Protein AF-A0A090VP79-F1 (afdb_monomer_lite)

Secondary structure (DSSP, 8-state):
--HHHHHHHHHHHHHHHHHIIIIIHHHHH-GGGGSSTTHHHHHHHHHHHHHHHHHHHHHHHHHHHHHHH--

Sequence (71 aa):
MLVPAFFLVNVFVNAIYTEINTNFWTNLFGTDFGQGFFAPVVQLGSVGFIVFLKFKLYKRATSFTLRLFTS

Structure (mmCIF, N/CA/C/O backbone):
data_AF-A0A090VP79-F1
#
_entry.id   AF-A0A090VP79-F1
#
loop_
_atom_site.group_PDB
_atom_site.id
_atom_site.type_symbol
_atom_site.label_atom_id
_atom_site.label_alt_id
_atom_site.label_comp_id
_atom_site.label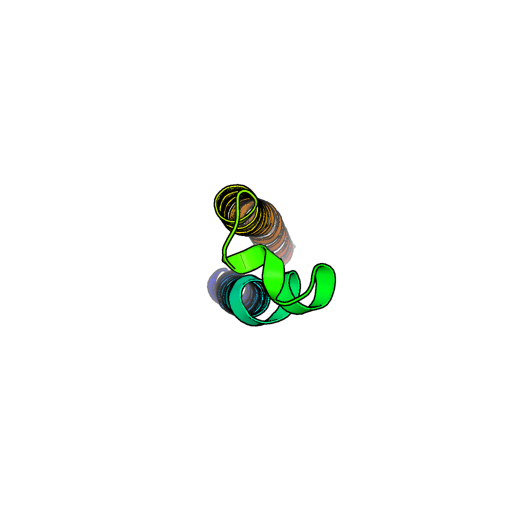_asym_id
_atom_site.label_entity_id
_atom_site.label_seq_id
_atom_site.pdbx_PDB_ins_code
_atom_site.Cartn_x
_atom_site.Cartn_y
_atom_site.Cartn_z
_atom_site.occupancy
_atom_site.B_iso_or_equiv
_atom_site.auth_seq_id
_atom_site.auth_comp_id
_atom_site.auth_asym_id
_atom_site.auth_atom_id
_atom_site.pdbx_PDB_model_num
ATOM 1 N N . MET A 1 1 ? -13.450 -4.133 19.803 1.00 55.66 1 MET A N 1
ATOM 2 C CA . MET A 1 1 ? -12.969 -4.773 18.558 1.00 55.66 1 MET A CA 1
ATOM 3 C C . MET A 1 1 ? -12.181 -3.769 17.712 1.00 55.66 1 MET A C 1
ATOM 5 O O . MET A 1 1 ? -12.642 -3.369 16.654 1.00 55.66 1 MET A O 1
ATOM 9 N N . LEU A 1 2 ? -10.985 -3.356 18.156 1.00 59.31 2 LEU A N 1
ATOM 10 C CA . LEU A 1 2 ? -10.039 -2.642 17.278 1.00 59.31 2 LEU A CA 1
ATOM 11 C C . LEU A 1 2 ? -9.559 -3.570 16.146 1.00 59.31 2 LEU A C 1
ATOM 13 O O . LEU A 1 2 ? -9.499 -3.193 14.983 1.00 59.31 2 LEU A O 1
ATOM 17 N N . VAL A 1 3 ? -9.265 -4.819 16.501 1.00 65.62 3 VAL A N 1
ATOM 18 C CA . VAL A 1 3 ? -8.527 -5.782 15.674 1.00 65.62 3 VAL A CA 1
ATOM 19 C C . VAL A 1 3 ? -9.123 -6.039 14.277 1.00 65.62 3 VAL A C 1
ATOM 21 O O . VAL A 1 3 ? -8.351 -6.005 13.318 1.00 65.62 3 VAL A O 1
ATOM 24 N N . PRO A 1 4 ? -10.448 -6.228 14.091 1.00 76.44 4 PRO A N 1
ATOM 25 C CA . PRO A 1 4 ? -10.991 -6.585 12.777 1.00 76.44 4 PRO A CA 1
ATOM 26 C C . PRO A 1 4 ? -10.824 -5.471 11.737 1.00 76.44 4 PRO A C 1
ATOM 28 O O . PRO A 1 4 ? -10.483 -5.738 10.588 1.00 76.44 4 PRO A O 1
ATOM 31 N N . ALA A 1 5 ? -11.005 -4.208 12.139 1.00 79.94 5 ALA A N 1
ATOM 32 C CA . ALA A 1 5 ? -10.893 -3.071 11.228 1.00 79.94 5 ALA A CA 1
ATOM 33 C C . ALA A 1 5 ? -9.437 -2.829 10.794 1.00 79.94 5 ALA A C 1
ATOM 35 O O . ALA A 1 5 ? -9.175 -2.613 9.612 1.00 79.94 5 ALA A O 1
ATOM 36 N N . PHE A 1 6 ? -8.475 -2.920 11.720 1.00 84.06 6 PHE A N 1
ATOM 37 C CA . PHE A 1 6 ? -7.053 -2.777 11.382 1.00 84.06 6 PHE A CA 1
ATOM 38 C C . PHE A 1 6 ? -6.528 -3.939 10.538 1.00 84.06 6 PHE A C 1
ATOM 40 O O . PHE A 1 6 ? -5.701 -3.720 9.652 1.00 84.06 6 PHE A O 1
ATOM 47 N N . PHE A 1 7 ? -7.037 -5.152 10.763 1.00 87.19 7 PHE A N 1
ATOM 48 C CA . PHE A 1 7 ? -6.722 -6.309 9.932 1.00 87.19 7 PHE A CA 1
ATOM 49 C C . PHE A 1 7 ? -7.138 -6.086 8.472 1.00 87.19 7 PHE A C 1
ATOM 51 O O . PHE A 1 7 ? -6.312 -6.238 7.572 1.00 87.19 7 PHE A O 1
ATOM 58 N N . LEU A 1 8 ? -8.379 -5.645 8.238 1.00 86.50 8 LEU A N 1
ATOM 59 C CA . LEU A 1 8 ? -8.880 -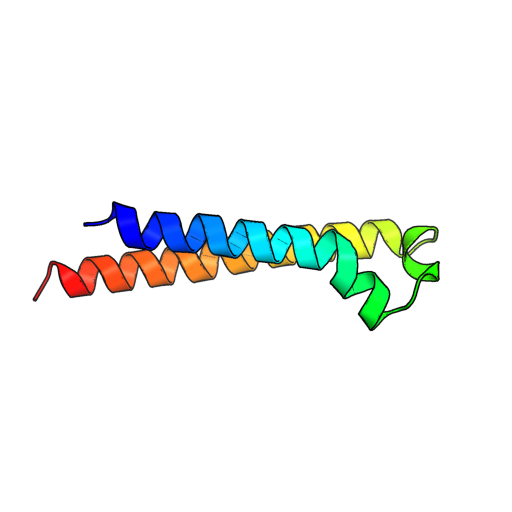5.366 6.889 1.00 86.50 8 LEU A CA 1
ATOM 60 C C . LEU A 1 8 ? -8.080 -4.266 6.191 1.00 86.50 8 LEU A C 1
ATOM 62 O O . LEU A 1 8 ? -7.759 -4.404 5.014 1.00 86.50 8 LEU A O 1
ATOM 66 N N . VAL A 1 9 ? -7.700 -3.206 6.913 1.00 87.12 9 VAL A N 1
ATOM 67 C CA . VAL A 1 9 ? -6.828 -2.164 6.353 1.00 87.12 9 VAL A CA 1
ATOM 68 C C . VAL A 1 9 ? -5.480 -2.747 5.927 1.00 87.12 9 VAL A C 1
ATOM 70 O O . VAL A 1 9 ? -4.998 -2.415 4.848 1.00 87.12 9 VAL A O 1
ATOM 73 N N . ASN A 1 10 ? -4.879 -3.627 6.729 1.00 87.88 10 ASN A N 1
ATOM 74 C CA . ASN A 1 10 ? -3.584 -4.220 6.404 1.00 87.88 10 ASN A CA 1
ATOM 75 C C . ASN A 1 10 ? -3.651 -5.143 5.176 1.00 87.88 10 ASN A C 1
ATOM 77 O O . ASN A 1 10 ? -2.828 -5.019 4.273 1.00 87.88 10 ASN A O 1
ATOM 81 N N . VAL A 1 11 ? -4.656 -6.023 5.112 1.00 89.75 11 VAL A N 1
ATOM 82 C CA . VAL A 1 11 ? -4.876 -6.912 3.957 1.00 89.75 11 VAL A CA 1
ATOM 83 C C . VAL A 1 11 ? -5.149 -6.099 2.691 1.00 89.75 11 VAL A C 1
ATOM 85 O O . VAL A 1 11 ? -4.553 -6.364 1.650 1.00 89.75 11 VAL A O 1
ATOM 88 N N . PHE A 1 12 ? -5.993 -5.069 2.788 1.00 90.31 12 PHE A N 1
ATOM 89 C CA . PHE A 1 12 ? -6.326 -4.199 1.662 1.00 90.31 12 PHE A CA 1
ATOM 90 C C . PHE A 1 12 ? -5.108 -3.434 1.131 1.00 90.31 12 PHE A C 1
ATOM 92 O O . PHE A 1 12 ? -4.864 -3.419 -0.072 1.00 90.31 12 PHE A O 1
ATOM 99 N N . VAL A 1 13 ? -4.314 -2.826 2.019 1.00 90.56 13 VAL A N 1
ATOM 100 C CA . VAL A 1 13 ? -3.080 -2.118 1.637 1.00 90.56 13 VAL A CA 1
ATOM 101 C C . VAL A 1 13 ? -2.093 -3.077 0.974 1.00 90.56 13 VAL A C 1
ATOM 103 O O . VAL A 1 13 ? -1.490 -2.716 -0.029 1.00 90.56 13 VAL A O 1
ATOM 106 N N . ASN A 1 14 ? -1.959 -4.305 1.479 1.00 90.44 14 ASN A N 1
ATOM 107 C CA . ASN A 1 14 ? -1.074 -5.296 0.873 1.00 90.44 14 ASN A CA 1
ATOM 108 C C . ASN A 1 14 ? -1.525 -5.688 -0.544 1.00 90.44 14 ASN A C 1
ATOM 110 O O . ASN A 1 14 ? -0.712 -5.692 -1.461 1.00 90.44 14 ASN A O 1
ATOM 114 N N . ALA A 1 15 ? -2.823 -5.936 -0.745 1.00 90.81 15 ALA A N 1
ATOM 115 C CA . ALA A 1 15 ? -3.373 -6.253 -2.064 1.00 90.81 15 ALA A CA 1
ATOM 116 C C . ALA A 1 15 ? -3.173 -5.104 -3.071 1.00 90.81 15 ALA A C 1
ATOM 118 O O . ALA A 1 15 ? -2.742 -5.334 -4.199 1.00 90.81 15 ALA A O 1
ATOM 119 N N . ILE A 1 16 ? -3.416 -3.859 -2.644 1.00 91.12 16 ILE A N 1
ATOM 120 C CA . ILE A 1 16 ? -3.169 -2.658 -3.456 1.00 91.12 16 ILE A CA 1
ATOM 121 C C . ILE A 1 16 ? -1.681 -2.535 -3.799 1.00 91.12 16 ILE A C 1
ATOM 123 O O . ILE A 1 16 ? -1.340 -2.226 -4.936 1.00 91.12 16 ILE A O 1
ATOM 127 N N . TYR A 1 17 ? -0.787 -2.761 -2.833 1.00 90.25 17 TYR A N 1
ATOM 128 C CA . TYR A 1 17 ? 0.653 -2.686 -3.067 1.00 90.25 17 TYR A CA 1
ATOM 129 C C . TYR A 1 17 ? 1.098 -3.700 -4.120 1.00 90.25 17 TYR A C 1
ATOM 131 O O . TYR A 1 17 ? 1.840 -3.332 -5.029 1.00 90.25 17 TYR A O 1
ATOM 139 N N . THR A 1 18 ? 0.618 -4.942 -4.040 1.00 91.19 18 THR A N 1
ATOM 140 C CA . THR A 1 18 ? 0.898 -5.952 -5.063 1.00 91.19 18 THR A CA 1
ATOM 141 C C . THR A 1 18 ? 0.436 -5.465 -6.431 1.00 91.19 18 THR A C 1
ATOM 143 O O . THR A 1 18 ? 1.271 -5.371 -7.323 1.00 91.19 18 THR A O 1
ATOM 146 N N . GLU A 1 19 ? -0.820 -5.031 -6.571 1.00 89.62 19 GLU A N 1
ATOM 147 C CA . GLU A 1 19 ? -1.340 -4.623 -7.884 1.00 89.62 19 GLU A CA 1
ATOM 148 C C . GLU A 1 19 ? -0.723 -3.365 -8.463 1.00 89.62 19 GLU A C 1
ATOM 150 O O . GLU A 1 19 ? -0.592 -3.247 -9.684 1.00 89.62 19 GLU A O 1
ATOM 155 N N . ILE A 1 20 ? -0.290 -2.441 -7.610 1.00 88.06 20 ILE A N 1
ATOM 156 C CA . ILE A 1 20 ? 0.444 -1.272 -8.075 1.00 88.06 20 ILE A CA 1
ATOM 157 C C . ILE A 1 20 ? 1.767 -1.694 -8.714 1.00 88.06 20 ILE A C 1
ATOM 159 O O . ILE A 1 20 ? 2.104 -1.202 -9.787 1.00 88.06 20 ILE A O 1
ATOM 163 N N . ASN A 1 21 ? 2.503 -2.615 -8.090 1.00 84.75 21 ASN A N 1
ATOM 164 C CA . ASN A 1 21 ? 3.831 -3.004 -8.565 1.00 84.75 21 ASN A CA 1
ATOM 165 C C . ASN A 1 21 ? 3.800 -3.999 -9.735 1.00 84.75 21 ASN A C 1
AT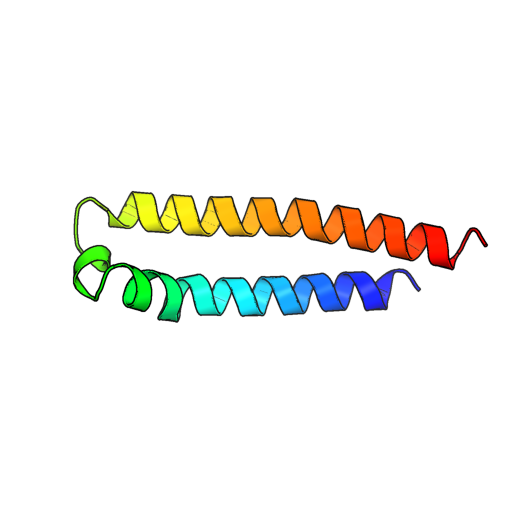OM 167 O O . ASN A 1 21 ? 4.744 -4.019 -10.519 1.00 84.75 21 ASN A O 1
ATOM 171 N N . THR A 1 22 ? 2.754 -4.817 -9.866 1.00 85.56 22 THR A N 1
ATOM 172 C CA . THR A 1 22 ? 2.657 -5.842 -10.921 1.00 85.56 22 THR A CA 1
ATOM 173 C C . THR A 1 22 ? 1.951 -5.336 -12.173 1.00 85.56 22 THR A C 1
ATOM 175 O O . THR A 1 22 ? 2.429 -5.561 -13.283 1.00 85.56 22 THR A O 1
ATOM 178 N N . ASN A 1 23 ? 0.818 -4.652 -12.006 1.00 85.44 23 ASN A N 1
ATOM 179 C CA . ASN A 1 23 ? -0.137 -4.443 -13.093 1.00 85.44 23 ASN A CA 1
ATOM 180 C C . ASN A 1 23 ? -0.406 -2.962 -13.381 1.00 85.44 23 ASN A C 1
ATOM 182 O O . ASN A 1 23 ? -0.520 -2.574 -14.540 1.00 85.44 23 ASN A O 1
ATOM 186 N N . PHE A 1 24 ? -0.499 -2.107 -12.363 1.00 85.69 24 PHE A N 1
ATOM 187 C CA . PHE A 1 24 ? -0.939 -0.714 -12.519 1.00 85.69 24 PHE A CA 1
ATOM 188 C C . PHE A 1 24 ? -0.045 0.113 -13.449 1.00 85.69 24 PHE A C 1
ATOM 190 O O . PHE A 1 24 ? -0.542 0.692 -14.411 1.00 85.69 24 PHE A O 1
ATOM 197 N N . TRP A 1 25 ? 1.266 0.161 -13.196 1.00 81.75 25 TRP A N 1
ATOM 198 C CA . TRP A 1 25 ? 2.179 0.976 -14.009 1.00 81.75 25 TRP A CA 1
ATOM 199 C C . TRP A 1 25 ? 2.326 0.436 -15.429 1.00 81.75 25 TRP A C 1
ATOM 201 O O . TRP A 1 25 ? 2.295 1.216 -16.378 1.00 81.75 25 TRP A O 1
ATOM 211 N N . THR A 1 26 ? 2.392 -0.888 -15.573 1.00 81.19 26 THR A N 1
ATOM 212 C CA . THR A 1 26 ? 2.435 -1.567 -16.873 1.00 81.19 26 THR A CA 1
ATOM 213 C C . THR A 1 26 ? 1.183 -1.282 -17.701 1.00 81.19 26 THR A C 1
ATOM 215 O O . THR A 1 26 ? 1.290 -1.012 -18.891 1.00 81.19 26 THR A O 1
ATOM 218 N N . ASN A 1 27 ? -0.002 -1.273 -17.084 1.00 84.19 27 ASN A N 1
ATOM 219 C CA . ASN A 1 27 ? -1.258 -0.975 -17.776 1.00 84.19 27 ASN A CA 1
ATOM 220 C C . ASN A 1 27 ? -1.451 0.521 -18.067 1.00 84.19 27 ASN A C 1
ATOM 222 O O . ASN A 1 27 ? -2.121 0.868 -19.035 1.00 84.19 27 ASN A O 1
ATOM 226 N N . LEU A 1 28 ? -0.897 1.412 -17.239 1.00 81.81 28 LEU A N 1
ATOM 227 C CA . LEU A 1 28 ? -1.044 2.860 -17.417 1.00 81.81 28 LEU A CA 1
ATOM 228 C C . LEU A 1 28 ? -0.082 3.453 -18.438 1.00 81.81 28 LEU A C 1
ATOM 230 O O . LEU A 1 28 ? -0.450 4.379 -19.155 1.00 81.81 28 LEU A O 1
ATOM 234 N N . PHE A 1 29 ? 1.151 2.958 -18.464 1.00 78.00 29 PHE A N 1
ATOM 235 C CA . PHE A 1 29 ? 2.219 3.557 -19.255 1.00 78.00 29 PHE A CA 1
ATOM 236 C C . PHE A 1 29 ? 2.820 2.582 -20.279 1.00 78.00 29 PHE A C 1
ATOM 238 O O . PHE A 1 29 ? 3.524 3.012 -21.185 1.00 78.00 29 PHE A O 1
ATOM 245 N N . GLY A 1 30 ? 2.502 1.287 -20.207 1.00 72.38 30 GLY A N 1
ATOM 246 C CA . GLY A 1 30 ? 3.089 0.262 -21.070 1.00 72.38 30 GLY A CA 1
ATOM 247 C C . GLY A 1 30 ? 4.397 -0.311 -20.512 1.00 72.38 30 GLY A C 1
ATOM 248 O O . GLY A 1 30 ? 4.940 0.148 -19.505 1.00 72.38 30 GLY A O 1
ATOM 249 N N . THR A 1 31 ? 4.910 -1.349 -21.171 1.00 67.19 31 THR A N 1
ATOM 250 C CA . THR A 1 31 ? 6.050 -2.171 -20.723 1.00 67.19 31 THR A CA 1
ATOM 251 C C . THR A 1 31 ? 7.401 -1.442 -20.667 1.00 67.19 31 THR A C 1
ATOM 253 O O . THR A 1 31 ? 8.306 -1.906 -19.976 1.00 67.19 31 THR A O 1
ATOM 256 N N . ASP A 1 32 ? 7.547 -0.284 -21.319 1.00 62.72 32 ASP A N 1
ATOM 257 C CA . ASP A 1 32 ? 8.838 0.411 -21.475 1.00 62.72 32 ASP A CA 1
ATOM 258 C C . ASP A 1 32 ? 9.206 1.364 -20.319 1.00 62.72 32 ASP A C 1
ATOM 260 O O . ASP A 1 32 ? 10.341 1.836 -20.221 1.00 62.72 32 ASP A O 1
ATOM 264 N N . PHE A 1 33 ? 8.288 1.622 -19.382 1.00 63.03 33 PHE A N 1
ATOM 265 C CA . PHE A 1 33 ? 8.537 2.526 -18.245 1.00 63.03 33 PHE A CA 1
ATOM 266 C C . PHE A 1 33 ? 9.319 1.874 -17.093 1.00 63.03 33 PHE A C 1
ATOM 268 O O . PHE A 1 33 ? 9.763 2.570 -16.178 1.00 63.03 33 PHE A O 1
ATOM 275 N N . GLY A 1 34 ? 9.531 0.555 -17.149 1.00 59.09 34 GLY A N 1
ATOM 276 C CA . GLY A 1 34 ? 10.272 -0.209 -16.142 1.00 59.09 34 GLY A CA 1
ATOM 277 C C . GLY A 1 34 ? 11.798 -0.195 -16.294 1.00 59.09 34 GLY A C 1
ATOM 278 O O . GLY A 1 34 ? 12.481 -0.626 -15.369 1.00 59.09 34 GLY A O 1
ATOM 279 N N . GLN A 1 35 ? 12.349 0.279 -17.422 1.00 62.03 35 GLN A N 1
ATOM 280 C CA . GLN A 1 35 ? 13.787 0.136 -17.731 1.00 62.03 35 GLN A CA 1
ATOM 281 C C . GLN A 1 35 ? 14.551 1.455 -17.962 1.00 62.03 35 GLN A C 1
ATOM 283 O O . GLN A 1 35 ? 15.772 1.434 -18.100 1.00 62.03 35 GLN A O 1
ATOM 288 N N . GLY A 1 36 ? 13.870 2.608 -17.972 1.00 69.38 36 GLY A N 1
ATOM 289 C CA . GLY A 1 36 ? 14.476 3.922 -18.243 1.00 69.38 36 GLY A CA 1
ATOM 290 C C . GLY A 1 36 ? 14.457 4.906 -17.063 1.00 69.38 36 GLY A C 1
ATOM 291 O O . GLY A 1 36 ? 14.120 4.554 -15.935 1.00 69.38 36 GLY A O 1
ATOM 292 N N . PHE A 1 37 ? 14.757 6.181 -17.350 1.00 66.62 37 PHE A N 1
ATOM 293 C CA . PHE A 1 37 ? 14.768 7.338 -16.426 1.00 66.62 37 PHE A CA 1
ATOM 294 C C . PHE A 1 37 ? 13.552 7.439 -15.475 1.00 66.62 37 PHE A C 1
ATOM 296 O O . PHE A 1 37 ? 13.650 8.019 -14.396 1.00 66.62 37 PHE A O 1
ATOM 303 N N . PHE A 1 38 ? 12.411 6.850 -15.843 1.00 71.38 38 PHE A N 1
ATOM 304 C CA . PHE A 1 38 ? 11.169 6.866 -15.068 1.00 71.38 38 PHE A CA 1
ATOM 305 C C . PHE A 1 38 ? 11.075 5.796 -13.969 1.00 71.38 38 PHE A C 1
ATOM 307 O O . PHE A 1 38 ? 10.248 5.949 -13.071 1.00 71.38 38 PHE A O 1
ATOM 314 N N . ALA A 1 39 ? 11.928 4.766 -13.966 1.00 78.44 39 ALA A N 1
ATOM 315 C CA . ALA A 1 39 ? 11.943 3.724 -12.933 1.00 78.44 39 ALA A CA 1
ATOM 316 C C . ALA A 1 39 ? 12.009 4.269 -11.484 1.00 78.44 39 ALA A C 1
ATOM 318 O O . ALA A 1 39 ? 11.181 3.864 -10.660 1.00 78.44 39 ALA A O 1
ATOM 319 N N . PRO A 1 40 ? 12.899 5.227 -11.141 1.00 79.94 40 PRO A N 1
ATOM 320 C CA . PRO A 1 40 ? 12.914 5.815 -9.799 1.00 79.94 40 PRO A CA 1
ATOM 321 C C . PRO A 1 40 ? 11.650 6.629 -9.484 1.00 79.94 40 PRO A C 1
ATOM 323 O O . PRO A 1 40 ? 11.192 6.631 -8.344 1.00 79.94 40 PRO A O 1
ATOM 326 N N . VAL A 1 41 ? 11.039 7.281 -10.477 1.00 83.12 41 VAL A N 1
ATOM 327 C CA . VAL A 1 41 ? 9.796 8.053 -10.295 1.00 83.12 41 VAL A CA 1
ATOM 328 C C . VAL A 1 41 ? 8.614 7.123 -10.028 1.00 83.12 41 VAL A C 1
ATOM 330 O O . VAL A 1 41 ? 7.817 7.385 -9.132 1.00 83.12 41 VAL A O 1
ATOM 333 N N . VAL A 1 42 ? 8.529 6.009 -10.755 1.00 83.31 42 VAL A N 1
ATOM 334 C CA . VAL A 1 42 ? 7.514 4.964 -10.571 1.00 83.31 42 VAL A CA 1
ATOM 335 C C . VAL A 1 42 ? 7.635 4.322 -9.189 1.00 83.31 42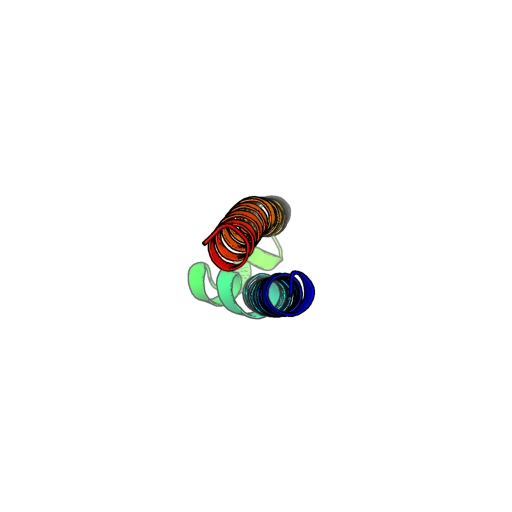 VAL A C 1
ATOM 337 O O . VAL A 1 42 ? 6.631 4.155 -8.492 1.00 83.31 42 VAL A O 1
ATOM 340 N N . GLN A 1 43 ? 8.855 4.019 -8.740 1.00 82.62 43 GLN A N 1
ATOM 341 C CA . GLN A 1 43 ? 9.087 3.495 -7.392 1.00 82.62 43 GLN A CA 1
ATOM 342 C C . GLN A 1 43 ? 8.721 4.508 -6.306 1.00 82.62 43 GLN A C 1
ATOM 344 O O . GLN A 1 43 ? 7.977 4.168 -5.385 1.00 82.62 43 GLN A O 1
ATOM 349 N N . LEU A 1 44 ? 9.182 5.757 -6.416 1.00 86.94 44 LEU A N 1
ATOM 350 C CA . LEU A 1 44 ? 8.844 6.807 -5.451 1.00 86.94 44 LEU A CA 1
ATOM 351 C C . LEU A 1 44 ? 7.341 7.098 -5.432 1.00 86.94 44 LEU A C 1
ATOM 353 O O . LEU A 1 44 ? 6.767 7.262 -4.358 1.00 86.94 44 LEU A O 1
ATOM 357 N N . GLY A 1 45 ? 6.689 7.099 -6.595 1.00 86.56 45 GLY A N 1
ATOM 358 C CA . GLY A 1 45 ? 5.241 7.230 -6.723 1.00 86.56 45 GLY A CA 1
ATOM 359 C C . GLY A 1 45 ? 4.502 6.074 -6.054 1.00 86.56 45 GLY A C 1
ATOM 360 O O . GLY A 1 45 ? 3.582 6.309 -5.277 1.00 86.56 45 GLY A O 1
ATOM 361 N N . SER A 1 46 ? 4.947 4.835 -6.271 1.00 86.38 46 SER A N 1
ATOM 362 C CA . SER A 1 46 ? 4.362 3.635 -5.653 1.00 86.38 46 SER A CA 1
ATOM 363 C C . SER A 1 46 ? 4.493 3.648 -4.131 1.00 86.38 46 SER A C 1
ATOM 365 O O . SER A 1 46 ? 3.509 3.445 -3.417 1.00 86.38 46 SER A O 1
ATOM 367 N N . VAL A 1 47 ? 5.698 3.925 -3.622 1.00 88.81 47 VAL A N 1
ATOM 368 C CA . VAL A 1 47 ? 5.980 3.982 -2.180 1.00 88.81 47 VAL A CA 1
ATOM 369 C C . VAL A 1 47 ? 5.260 5.168 -1.534 1.00 88.81 47 VAL A C 1
ATOM 371 O O . VAL A 1 47 ? 4.606 5.017 -0.503 1.00 88.81 47 VAL A O 1
ATOM 374 N N . GLY A 1 48 ? 5.318 6.350 -2.144 1.00 90.31 48 GLY A N 1
ATOM 375 C CA . GLY A 1 48 ? 4.630 7.537 -1.641 1.00 90.31 48 GLY A CA 1
ATOM 376 C C . GLY A 1 48 ? 3.114 7.348 -1.607 1.00 90.31 48 GLY A C 1
ATOM 377 O O . GLY A 1 48 ? 2.474 7.641 -0.594 1.00 90.31 48 GLY A O 1
ATOM 378 N N . PHE A 1 49 ? 2.539 6.783 -2.670 1.00 90.00 49 PHE A N 1
ATOM 379 C CA . PHE A 1 49 ? 1.110 6.504 -2.750 1.00 90.00 49 PHE A CA 1
ATOM 380 C C . PHE A 1 49 ? 0.667 5.490 -1.696 1.00 90.00 49 PHE A C 1
ATOM 382 O O . PHE A 1 49 ? -0.313 5.743 -0.994 1.00 90.00 49 PHE A O 1
ATOM 389 N N . ILE A 1 50 ? 1.392 4.376 -1.522 1.00 89.81 50 ILE A N 1
ATOM 390 C CA . ILE A 1 50 ? 0.996 3.355 -0.543 1.00 89.81 50 ILE A CA 1
ATOM 391 C C . ILE A 1 50 ? 1.104 3.872 0.892 1.00 89.81 50 ILE A C 1
ATOM 393 O O . ILE A 1 50 ? 0.201 3.632 1.695 1.00 89.81 50 ILE A O 1
ATOM 397 N N . VAL A 1 51 ? 2.150 4.641 1.215 1.00 91.06 51 VAL A N 1
ATOM 398 C CA . VAL A 1 51 ? 2.310 5.265 2.536 1.00 91.06 51 VAL A CA 1
ATOM 399 C C . VAL A 1 51 ? 1.174 6.255 2.792 1.00 91.06 51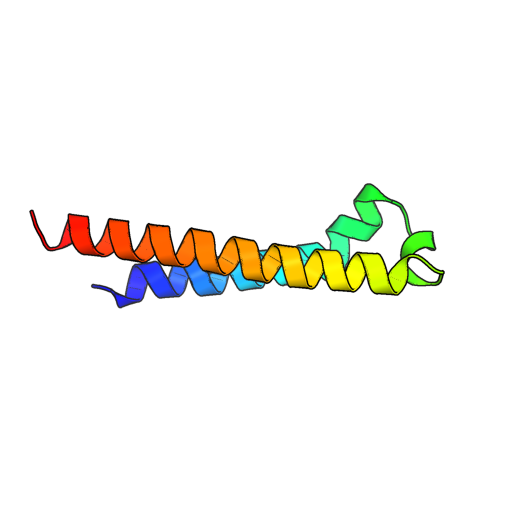 VAL A C 1
ATOM 401 O O . VAL A 1 51 ? 0.526 6.187 3.839 1.00 91.06 51 VAL A O 1
ATOM 404 N N . PHE A 1 52 ? 0.863 7.120 1.824 1.00 92.25 52 PHE A N 1
ATOM 405 C CA . PHE A 1 52 ? -0.262 8.052 1.911 1.00 92.25 52 PHE A CA 1
ATOM 406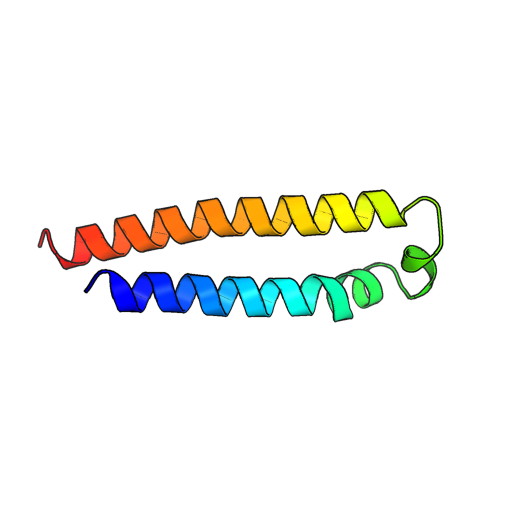 C C . PHE A 1 52 ? -1.601 7.330 2.131 1.00 92.25 52 PHE A C 1
ATOM 408 O O . PHE A 1 52 ? -2.376 7.693 3.025 1.00 92.25 52 PHE A O 1
ATOM 415 N N . LEU A 1 53 ? -1.865 6.276 1.354 1.00 91.00 53 LEU A N 1
ATOM 416 C CA . LEU A 1 53 ? -3.088 5.482 1.460 1.00 91.00 53 LEU A CA 1
ATOM 417 C C . LEU A 1 53 ? -3.197 4.827 2.839 1.00 91.00 53 LEU A C 1
ATOM 419 O O . LEU A 1 53 ? -4.259 4.869 3.464 1.00 91.00 53 LEU A O 1
ATOM 423 N N . LYS A 1 54 ? -2.079 4.289 3.342 1.00 88.69 54 LYS A N 1
ATOM 424 C CA . LYS A 1 54 ? -1.970 3.694 4.672 1.00 88.69 54 LYS A CA 1
ATOM 425 C C . LYS A 1 54 ? -2.380 4.712 5.736 1.00 88.69 54 LYS A C 1
ATOM 427 O O . LYS A 1 54 ? -3.355 4.486 6.446 1.00 88.69 54 LYS A O 1
ATOM 432 N N . PHE A 1 55 ? -1.751 5.884 5.793 1.00 90.56 55 PHE A N 1
ATOM 433 C CA . PHE A 1 55 ? -2.119 6.915 6.776 1.00 90.56 55 PHE A CA 1
ATOM 434 C C . PHE A 1 55 ? -3.609 7.285 6.729 1.00 90.56 55 PHE A C 1
ATOM 436 O O . PHE A 1 55 ? -4.269 7.372 7.770 1.00 90.56 55 PHE A O 1
ATOM 443 N N . LYS A 1 56 ? -4.170 7.450 5.527 1.00 90.62 56 LYS A N 1
ATOM 444 C CA . LYS A 1 56 ? -5.583 7.807 5.348 1.00 90.62 56 LYS A CA 1
ATOM 445 C C . LYS A 1 56 ? -6.537 6.709 5.830 1.00 90.62 56 LYS A C 1
ATOM 447 O O . LYS A 1 56 ? -7.532 7.015 6.492 1.00 90.62 56 LYS A O 1
ATOM 452 N N . LEU A 1 57 ? -6.254 5.447 5.509 1.00 89.44 57 LEU A N 1
ATOM 453 C CA . LEU A 1 57 ? -7.102 4.309 5.874 1.00 89.44 57 LEU A CA 1
ATOM 454 C C . LEU A 1 57 ? -7.018 3.980 7.360 1.00 89.44 57 LEU A C 1
ATOM 456 O O . LEU A 1 57 ? -8.056 3.777 7.987 1.00 89.44 57 LEU A O 1
ATOM 460 N N . TYR A 1 58 ? -5.821 4.013 7.945 1.00 87.31 58 TYR A N 1
ATOM 461 C CA . TYR A 1 58 ? -5.652 3.812 9.384 1.00 87.31 58 TYR A CA 1
ATOM 462 C C . TYR A 1 58 ? -6.396 4.891 10.181 1.00 87.31 58 TYR A C 1
ATOM 464 O O . TYR A 1 58 ? -7.126 4.558 11.110 1.00 87.31 58 TYR A O 1
ATOM 472 N N . LYS A 1 59 ? -6.336 6.167 9.765 1.00 86.81 59 LYS A N 1
ATOM 473 C CA . LYS A 1 59 ? -7.118 7.245 10.400 1.00 86.81 59 LYS A CA 1
ATOM 474 C C . LYS A 1 59 ? -8.627 6.972 10.359 1.00 86.81 59 LYS A C 1
ATOM 476 O O . LYS A 1 59 ? -9.325 7.190 11.350 1.00 86.81 59 LYS A O 1
ATOM 481 N N . ARG A 1 60 ? -9.142 6.487 9.223 1.00 85.38 60 ARG A N 1
ATOM 482 C CA . ARG A 1 60 ? -10.565 6.141 9.070 1.00 85.38 60 ARG A CA 1
ATOM 483 C C . ARG A 1 60 ? -10.961 4.924 9.906 1.00 85.38 60 ARG A C 1
ATOM 485 O O . ARG A 1 60 ? -12.000 4.977 10.555 1.00 85.38 60 ARG A O 1
ATOM 492 N N . ALA A 1 61 ? -10.141 3.877 9.945 1.00 84.88 61 ALA A N 1
ATOM 493 C CA . ALA A 1 61 ? -10.401 2.686 10.753 1.00 84.88 61 ALA A CA 1
ATOM 494 C C . ALA A 1 61 ? -10.402 2.988 12.259 1.00 84.88 61 ALA A C 1
ATOM 496 O O . ALA A 1 61 ? -11.262 2.481 12.984 1.00 84.88 61 ALA A O 1
ATOM 497 N N . THR A 1 62 ? -9.518 3.877 12.727 1.00 83.38 62 THR A N 1
ATOM 498 C CA . THR A 1 62 ? -9.539 4.368 14.113 1.00 83.38 62 THR A CA 1
ATOM 499 C C . THR A 1 62 ? -10.831 5.123 14.408 1.00 83.38 62 THR A C 1
ATOM 501 O O . THR A 1 62 ? -11.492 4.830 15.399 1.00 83.38 62 THR A O 1
ATOM 504 N N . SER A 1 63 ? -11.236 6.054 13.536 1.00 80.56 63 SER A N 1
ATOM 505 C CA . SER A 1 63 ? -12.486 6.806 13.715 1.00 80.56 63 SER A CA 1
ATOM 506 C C . SER A 1 63 ? -13.720 5.898 13.707 1.00 80.56 63 SER A C 1
ATOM 508 O O . SER A 1 63 ? -14.613 6.085 14.531 1.00 80.56 63 SER A O 1
ATOM 510 N N . PHE A 1 64 ? -13.754 4.895 12.826 1.00 81.38 64 PHE A N 1
ATOM 511 C CA . PHE A 1 64 ? -14.819 3.895 12.786 1.00 81.38 64 PHE A CA 1
ATOM 512 C C . PHE A 1 64 ? -14.872 3.079 14.078 1.00 81.38 64 PHE A C 1
ATOM 514 O O . PHE A 1 64 ? -15.936 2.946 14.673 1.00 81.38 64 PHE A O 1
ATOM 521 N N . THR A 1 65 ? -13.719 2.601 14.552 1.00 76.62 65 THR A N 1
ATOM 522 C CA . THR A 1 65 ? -13.646 1.855 15.810 1.00 76.62 65 THR A CA 1
ATOM 523 C C . THR A 1 65 ? -14.122 2.707 16.981 1.00 76.62 65 THR A C 1
ATOM 525 O O . THR A 1 65 ? -14.950 2.250 17.758 1.00 76.62 65 THR A O 1
ATOM 528 N N . LEU A 1 66 ? -13.652 3.952 17.098 1.00 77.75 66 LEU A N 1
ATOM 529 C CA . LEU A 1 66 ? -14.073 4.845 18.178 1.00 77.75 66 LEU A CA 1
ATOM 530 C C . LEU A 1 66 ? -15.587 5.064 18.165 1.00 77.75 66 LEU A C 1
ATOM 532 O O . LEU A 1 66 ? -16.216 4.906 19.203 1.00 77.75 66 LEU A O 1
ATOM 536 N N . ARG A 1 67 ? -16.185 5.329 16.996 1.00 77.31 67 ARG A N 1
ATOM 537 C CA . ARG A 1 67 ? -17.647 5.464 16.848 1.00 77.31 67 ARG A CA 1
ATOM 538 C C . ARG A 1 67 ? -18.410 4.203 17.254 1.00 77.31 67 ARG A C 1
ATOM 540 O O . ARG A 1 67 ? -19.485 4.317 17.826 1.00 77.31 67 ARG A O 1
ATOM 547 N N . LEU A 1 68 ? -17.849 3.025 16.990 1.00 71.62 68 LEU A N 1
ATOM 548 C CA . LEU A 1 68 ? -18.452 1.744 17.358 1.00 71.62 68 LEU A CA 1
ATOM 549 C C . LEU A 1 68 ? -18.472 1.505 18.882 1.00 71.62 68 LEU A C 1
ATOM 551 O O . LEU A 1 68 ? -19.336 0.783 19.362 1.00 71.62 68 LEU A O 1
ATOM 555 N N . PHE A 1 69 ? -17.521 2.077 19.633 1.00 71.81 69 PHE A N 1
ATOM 556 C CA . PHE A 1 69 ? -17.366 1.855 21.084 1.00 71.81 69 PHE A CA 1
ATOM 557 C C . PHE A 1 69 ? -17.774 3.041 21.965 1.00 71.81 69 PHE A C 1
ATOM 559 O O . PHE A 1 69 ? -17.848 2.880 23.176 1.00 71.81 69 PHE A O 1
ATOM 566 N N . THR A 1 70 ? -18.028 4.213 21.382 1.00 69.56 70 THR A N 1
ATOM 567 C CA . THR A 1 70 ? -18.479 5.423 22.094 1.00 69.56 70 THR A CA 1
ATOM 568 C C . THR A 1 70 ? -19.972 5.721 21.904 1.00 69.56 70 THR A C 1
ATOM 570 O O . THR A 1 70 ? -20.380 6.844 22.195 1.00 69.56 70 THR A O 1
ATOM 573 N N . SER A 1 71 ? -20.750 4.768 21.361 1.00 53.22 71 SER A N 1
ATOM 574 C CA . SER A 1 71 ? -22.219 4.889 21.286 1.00 53.22 71 SER A CA 1
ATOM 575 C C . SER A 1 71 ? -22.834 5.122 22.659 1.00 53.22 71 SER A C 1
ATOM 577 O O . SER A 1 71 ? -22.360 4.477 23.620 1.00 53.22 71 SER A O 1
#

Radius of gyration: 15.96 Å; chains: 1; bounding box: 37×15×44 Å

Foldseek 3Di:
DLPPQVVVLVVVLVVLLVCLVPPVCCVPPNDPCCPDPNVVVSVCCSVVVSVVSSVVSNVVSVVVVCVVVVD

pLDDT: mean 81.15, std 9.91, range [53.22, 92.25]

Organism: NCBI:txid221126